Protein AF-A0A8T9AF58-F1 (afdb_monomer_lite)

pLDDT: mean 73.83, std 16.58, range [30.06, 91.88]

Foldseek 3Di:
DDDQDQEAEAEQWLDAPDDDPPDCSVVDPDTDGDDPVVVVVVVVVSVVSVHDYYHYDHPRDPPPPNDPDDDDD

Structure (mmCIF, N/CA/C/O backbone):
data_AF-A0A8T9AF58-F1
#
_entry.id   AF-A0A8T9AF58-F1
#
loop_
_atom_site.group_PDB
_atom_site.id
_atom_site.type_symbol
_atom_site.label_atom_id
_atom_site.label_alt_id
_atom_site.label_comp_id
_atom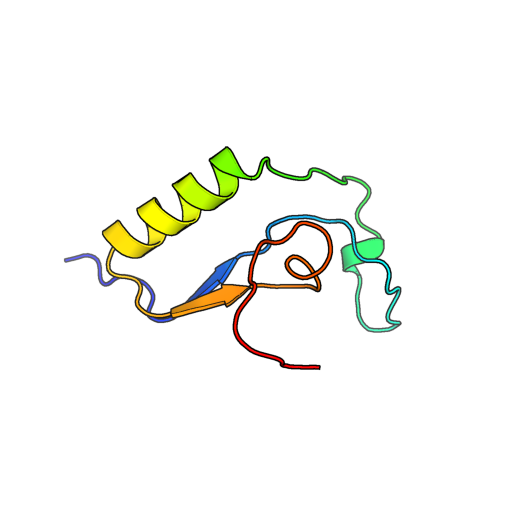_site.label_asym_id
_atom_site.label_entity_id
_atom_site.label_seq_id
_atom_site.pdbx_PDB_ins_code
_atom_site.Cartn_x
_atom_site.Cartn_y
_atom_site.Cartn_z
_atom_site.occupancy
_atom_site.B_iso_or_equiv
_atom_site.auth_seq_id
_atom_site.auth_comp_id
_atom_site.auth_asym_id
_atom_site.auth_atom_id
_atom_site.pdbx_PDB_model_num
ATOM 1 N N . MET A 1 1 ? -29.126 0.011 1.853 1.00 56.62 1 MET A N 1
ATOM 2 C CA . MET A 1 1 ? -27.891 -0.165 2.648 1.00 56.62 1 MET A CA 1
ATOM 3 C C . MET A 1 1 ? -26.775 -0.504 1.679 1.00 56.62 1 MET A C 1
ATOM 5 O O . MET A 1 1 ? -26.968 -1.407 0.875 1.00 56.62 1 MET A O 1
ATOM 9 N N . ILE A 1 2 ? -25.682 0.259 1.672 1.00 75.38 2 ILE A N 1
ATOM 10 C CA . ILE A 1 2 ? -24.516 -0.046 0.832 1.00 75.38 2 ILE A CA 1
ATOM 11 C C . ILE A 1 2 ? -23.684 -1.065 1.607 1.00 75.38 2 ILE A C 1
ATOM 13 O O . ILE A 1 2 ? -23.224 -0.763 2.705 1.00 75.38 2 ILE A O 1
ATOM 17 N N . ASN A 1 3 ? -23.535 -2.271 1.066 1.00 8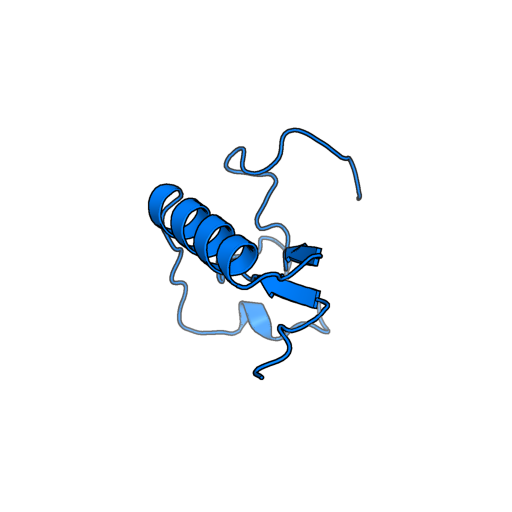1.56 3 ASN A N 1
ATOM 18 C CA . ASN A 1 3 ? -22.648 -3.269 1.652 1.00 81.56 3 ASN A CA 1
ATOM 19 C C . ASN A 1 3 ? -21.210 -2.929 1.245 1.00 81.56 3 ASN A C 1
ATOM 21 O O . ASN A 1 3 ? -20.943 -2.843 0.042 1.00 81.56 3 ASN A O 1
ATOM 25 N N . PRO A 1 4 ? -20.288 -2.723 2.198 1.00 82.56 4 PRO A N 1
ATOM 26 C CA . PRO A 1 4 ? -18.906 -2.452 1.849 1.00 82.56 4 PRO A CA 1
ATOM 27 C C . PRO A 1 4 ? -18.259 -3.669 1.182 1.00 82.56 4 PRO A C 1
ATOM 29 O O . PRO A 1 4 ? -18.651 -4.811 1.453 1.00 82.56 4 PRO A O 1
ATOM 32 N N . PRO A 1 5 ? -17.257 -3.451 0.314 1.00 84.69 5 PRO A N 1
ATOM 33 C CA . PRO A 1 5 ? -16.519 -4.550 -0.282 1.00 84.69 5 PRO A CA 1
ATOM 34 C C . PRO A 1 5 ? -15.814 -5.360 0.810 1.00 84.69 5 PRO A C 1
ATOM 36 O O . PRO A 1 5 ? -15.208 -4.812 1.729 1.00 84.69 5 PRO A O 1
ATOM 39 N N . LEU A 1 6 ? -15.870 -6.688 0.691 1.00 82.38 6 LEU A N 1
ATOM 40 C CA . LEU A 1 6 ? -15.226 -7.592 1.645 1.00 82.38 6 LEU A CA 1
ATOM 41 C C . LEU A 1 6 ? -13.694 -7.453 1.623 1.00 82.38 6 LEU A C 1
ATOM 43 O O . LEU A 1 6 ? -13.054 -7.541 2.669 1.00 82.38 6 LEU A O 1
ATOM 47 N N . ASN A 1 7 ? -13.128 -7.227 0.433 1.00 85.06 7 ASN A N 1
ATOM 48 C CA . ASN A 1 7 ? -11.692 -7.127 0.198 1.00 85.06 7 ASN A CA 1
ATOM 49 C C . ASN A 1 7 ? -11.381 -5.925 -0.700 1.00 85.06 7 ASN A C 1
ATOM 51 O O . ASN A 1 7 ? -12.039 -5.729 -1.724 1.00 85.06 7 ASN A O 1
ATOM 55 N N . VAL A 1 8 ? -10.349 -5.164 -0.346 1.00 88.44 8 VAL A N 1
ATOM 56 C CA . VAL A 1 8 ? -9.825 -4.051 -1.147 1.00 88.44 8 VAL A CA 1
ATOM 57 C C . VAL A 1 8 ? -8.372 -4.326 -1.507 1.00 88.44 8 VAL A C 1
ATOM 59 O O . VAL A 1 8 ? -7.563 -4.620 -0.634 1.00 88.44 8 VAL A O 1
ATOM 62 N N . LEU A 1 9 ? -8.027 -4.196 -2.789 1.00 86.38 9 LEU A N 1
ATOM 63 C CA . LEU A 1 9 ? -6.640 -4.179 -3.248 1.00 86.38 9 LEU A CA 1
ATOM 64 C C . LEU A 1 9 ? -6.146 -2.729 -3.304 1.00 86.38 9 LEU A C 1
ATOM 66 O O . LEU A 1 9 ? -6.599 -1.956 -4.148 1.00 86.38 9 LEU A O 1
ATOM 70 N N . LEU A 1 10 ? -5.201 -2.370 -2.436 1.00 84.75 10 LEU A N 1
ATOM 71 C CA . LEU A 1 10 ? -4.589 -1.045 -2.409 1.00 84.75 10 LEU A CA 1
ATOM 72 C C . LEU A 1 10 ? -3.201 -1.075 -3.059 1.00 84.75 10 LEU A C 1
ATOM 74 O O . LEU A 1 10 ? -2.283 -1.739 -2.581 1.00 84.75 10 LEU A O 1
ATOM 78 N N . ILE A 1 11 ? -3.031 -0.320 -4.143 1.00 81.06 11 ILE A N 1
ATOM 79 C CA . ILE A 1 11 ? -1.747 -0.143 -4.832 1.00 81.06 11 ILE A CA 1
ATOM 80 C C . ILE A 1 11 ? -1.218 1.253 -4.500 1.00 81.06 11 ILE A C 1
ATOM 82 O O . ILE A 1 11 ? -1.736 2.242 -5.008 1.00 81.06 11 ILE A O 1
ATOM 86 N N . VAL A 1 12 ? -0.183 1.341 -3.661 1.00 76.81 12 VAL A N 1
ATOM 87 C CA . VAL A 1 12 ? 0.301 2.631 -3.121 1.00 76.81 12 VAL A CA 1
ATOM 88 C C . VAL A 1 12 ? 1.379 3.320 -3.973 1.00 76.81 12 VAL A C 1
ATOM 90 O O . VAL A 1 12 ? 1.857 4.399 -3.631 1.00 76.81 12 VAL A O 1
ATOM 93 N N . GLY A 1 13 ? 1.758 2.732 -5.109 1.00 73.00 13 GLY A N 1
ATOM 94 C CA . GLY A 1 13 ? 2.708 3.341 -6.037 1.00 73.00 13 GLY A CA 1
ATOM 95 C C . GLY A 1 13 ? 2.895 2.542 -7.320 1.00 73.00 13 GLY A C 1
ATOM 96 O O . GLY A 1 13 ? 2.574 1.350 -7.378 1.00 73.00 13 GLY A O 1
ATOM 97 N N . LYS A 1 14 ? 3.410 3.213 -8.363 1.00 69.25 14 LYS A N 1
ATOM 98 C CA . LYS A 1 14 ? 3.666 2.597 -9.674 1.00 69.25 14 LYS A CA 1
ATOM 99 C C . LYS A 1 14 ? 5.097 2.056 -9.876 1.00 69.25 14 LYS A C 1
ATOM 101 O O . LYS A 1 14 ? 5.320 1.274 -10.802 1.00 69.25 14 LYS A O 1
ATOM 106 N N . ASN A 1 15 ? 6.009 2.342 -8.949 1.00 70.81 15 ASN A N 1
ATOM 107 C CA . ASN A 1 15 ? 7.387 1.863 -8.997 1.00 70.81 15 ASN A CA 1
ATOM 108 C C . ASN A 1 15 ? 7.510 0.420 -8.489 1.00 70.81 15 ASN A C 1
ATOM 110 O O . ASN A 1 15 ? 6.948 0.045 -7.460 1.00 70.81 15 ASN A O 1
ATOM 114 N N . CYS A 1 16 ? 8.235 -0.405 -9.239 1.00 74.50 16 CYS A N 1
ATOM 115 C CA . CYS A 1 16 ? 8.589 -1.768 -8.867 1.00 74.50 16 CYS A CA 1
ATOM 116 C C . CYS A 1 16 ? 10.010 -2.034 -9.364 1.00 74.50 16 CYS A C 1
ATOM 118 O O . CYS A 1 16 ? 10.324 -1.740 -10.517 1.00 74.50 16 CYS A O 1
ATOM 120 N N . ASN A 1 17 ? 10.860 -2.603 -8.512 1.00 73.62 17 ASN A N 1
ATOM 121 C CA . ASN A 1 17 ? 12.225 -2.978 -8.889 1.00 73.62 17 ASN A CA 1
ATOM 122 C C . ASN A 1 17 ? 12.278 -4.238 -9.778 1.00 73.62 17 ASN A C 1
ATOM 124 O O . ASN A 1 17 ? 13.315 -4.543 -10.359 1.00 73.62 17 ASN A O 1
ATOM 128 N N . SER A 1 18 ? 11.159 -4.954 -9.903 1.00 78.88 18 SER A N 1
ATOM 129 C CA . SER A 1 18 ? 11.020 -6.151 -10.730 1.00 78.88 18 SER A CA 1
ATOM 130 C C . SER A 1 18 ? 10.371 -5.821 -12.075 1.00 78.88 18 SER A C 1
ATOM 132 O O . SER A 1 18 ? 9.425 -5.035 -12.144 1.00 78.88 18 SER A O 1
ATOM 134 N N . ARG A 1 19 ? 10.839 -6.468 -13.150 1.00 83.31 19 ARG A N 1
ATOM 135 C CA . ARG A 1 19 ? 10.305 -6.333 -14.520 1.00 83.31 19 ARG A CA 1
ATOM 136 C C . ARG A 1 19 ? 9.815 -7.677 -15.046 1.00 83.31 19 ARG A C 1
ATOM 138 O O . ARG A 1 19 ? 10.339 -8.214 -16.017 1.00 83.31 19 ARG A O 1
ATOM 145 N N . CYS A 1 20 ? 8.849 -8.261 -14.344 1.00 84.88 20 CYS A N 1
ATOM 146 C CA . CYS A 1 20 ? 8.336 -9.584 -14.681 1.00 84.88 20 CYS A CA 1
ATOM 147 C C . CYS A 1 20 ? 7.747 -9.596 -16.100 1.00 84.88 20 CYS A C 1
ATOM 149 O O . CYS A 1 20 ? 6.998 -8.690 -16.467 1.00 84.88 20 CYS A O 1
ATOM 151 N N . ILE A 1 21 ? 8.035 -10.654 -16.863 1.00 89.88 21 ILE A N 1
ATOM 152 C CA . ILE A 1 21 ? 7.563 -10.825 -18.248 1.00 89.88 21 ILE A CA 1
ATOM 153 C C . ILE A 1 21 ? 6.030 -10.797 -18.368 1.00 89.88 21 ILE A C 1
ATOM 155 O O . ILE A 1 21 ? 5.498 -10.297 -19.351 1.00 89.88 21 ILE A O 1
ATOM 159 N N . MET A 1 22 ? 5.330 -11.273 -17.336 1.00 90.44 22 MET A N 1
ATOM 160 C CA . MET A 1 22 ? 3.865 -11.336 -17.256 1.00 90.44 22 MET A CA 1
ATOM 161 C C . MET A 1 22 ? 3.207 -10.068 -16.680 1.00 90.44 22 MET A C 1
ATOM 163 O O . MET A 1 22 ? 2.016 -10.072 -16.389 1.00 90.44 22 MET A O 1
ATOM 167 N N . CYS A 1 23 ? 3.974 -9.004 -16.431 1.00 83.81 23 CYS A N 1
ATOM 168 C CA . CYS A 1 23 ? 3.501 -7.818 -15.724 1.00 83.81 23 CYS A CA 1
ATOM 169 C C . CYS A 1 23 ? 3.702 -6.565 -16.581 1.00 83.81 23 CYS A C 1
ATOM 171 O O . CYS A 1 23 ? 4.834 -6.211 -16.889 1.00 83.81 23 CYS A O 1
ATOM 173 N N . ASP A 1 24 ? 2.624 -5.854 -16.916 1.00 85.38 24 ASP A N 1
ATOM 174 C CA . ASP A 1 24 ? 2.691 -4.633 -17.742 1.00 85.38 24 ASP A CA 1
ATOM 175 C C . ASP A 1 24 ? 2.787 -3.341 -16.932 1.00 85.38 24 ASP A C 1
ATOM 177 O O . ASP A 1 24 ? 2.997 -2.257 -17.468 1.00 85.38 24 ASP A O 1
ATOM 181 N N . ILE A 1 25 ? 2.681 -3.447 -1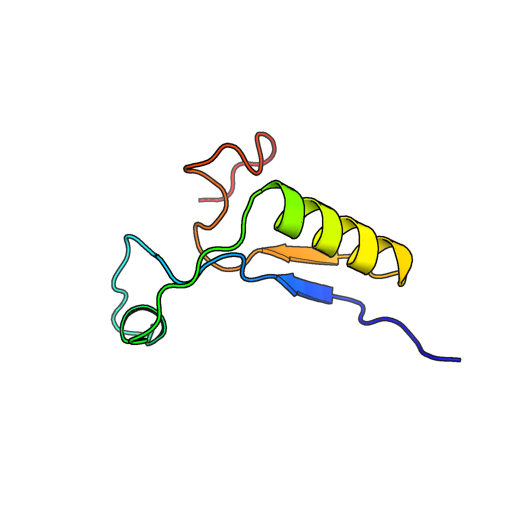5.614 1.00 79.81 25 ILE A N 1
ATOM 182 C CA . ILE A 1 25 ? 2.702 -2.316 -14.693 1.00 79.81 25 ILE A CA 1
ATOM 183 C C . ILE A 1 25 ? 3.948 -1.430 -14.864 1.00 79.81 25 ILE A C 1
ATOM 185 O O . ILE A 1 25 ? 3.834 -0.210 -14.785 1.00 79.81 25 ILE A O 1
ATOM 189 N N . TRP A 1 26 ? 5.125 -2.024 -15.092 1.00 77.62 26 TRP A N 1
ATOM 190 C CA . TRP A 1 26 ? 6.378 -1.277 -15.263 1.00 77.62 26 TRP A CA 1
ATOM 191 C C . TRP A 1 26 ? 6.450 -0.543 -16.609 1.00 77.62 26 TRP A C 1
ATOM 193 O O . TRP A 1 26 ? 7.287 0.340 -16.777 1.00 77.62 26 TRP A O 1
ATOM 203 N N . LYS A 1 27 ? 5.579 -0.895 -17.563 1.00 83.06 27 LYS A N 1
ATOM 204 C CA . LYS A 1 27 ? 5.458 -0.225 -18.864 1.00 83.06 27 LYS A CA 1
ATOM 205 C C . LYS A 1 27 ? 4.626 1.060 -18.772 1.00 83.06 27 LYS A C 1
ATOM 207 O O . LYS A 1 27 ? 4.548 1.805 -19.748 1.00 83.06 27 LYS A O 1
ATOM 212 N N . ALA A 1 28 ? 3.988 1.327 -17.628 1.00 80.12 28 ALA A N 1
ATOM 213 C CA . ALA A 1 28 ? 3.240 2.556 -17.414 1.00 80.12 28 ALA A CA 1
ATOM 214 C C . ALA A 1 28 ? 4.183 3.772 -17.443 1.00 80.12 28 ALA A C 1
ATOM 216 O O . ALA A 1 28 ? 5.216 3.788 -16.781 1.00 80.12 28 ALA A O 1
ATOM 217 N N . LYS A 1 29 ? 3.809 4.808 -18.204 1.00 67.88 29 LYS A N 1
ATOM 218 C CA . LYS A 1 29 ? 4.618 6.030 -18.384 1.00 67.88 29 LYS A CA 1
ATOM 219 C C . LYS A 1 29 ? 4.567 6.990 -17.192 1.00 67.88 29 LYS A C 1
ATOM 221 O O . LYS A 1 29 ? 5.371 7.909 -17.109 1.00 67.88 29 LYS A O 1
ATOM 226 N N . GLU A 1 30 ? 3.624 6.783 -16.280 1.00 68.12 30 GLU A N 1
ATOM 227 C CA . GLU A 1 30 ? 3.421 7.631 -15.113 1.00 68.12 30 GLU A CA 1
ATOM 228 C C . GLU A 1 30 ? 3.810 6.890 -13.844 1.00 68.12 30 GLU A C 1
ATOM 230 O O . GLU A 1 30 ? 3.20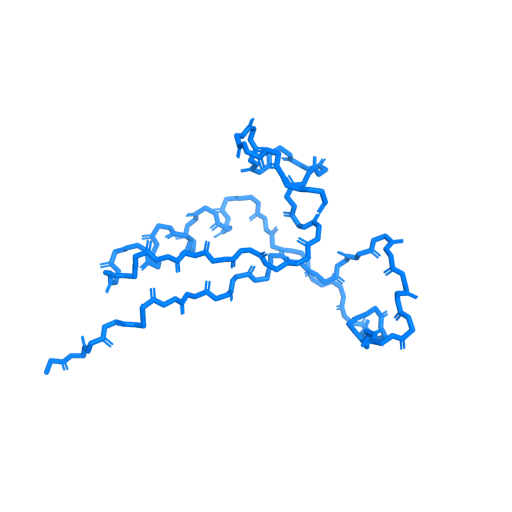7 5.870 -13.507 1.00 68.12 30 GLU A O 1
ATOM 235 N N . ASN A 1 31 ? 4.750 7.464 -13.100 1.00 64.25 31 ASN A N 1
ATOM 236 C CA . ASN A 1 31 ? 5.149 6.987 -11.786 1.00 64.25 31 ASN A CA 1
ATOM 237 C C . ASN A 1 31 ? 4.779 8.029 -10.736 1.00 64.25 31 ASN A C 1
ATOM 239 O O . ASN A 1 31 ? 5.617 8.798 -10.276 1.00 64.25 31 ASN A O 1
ATOM 243 N N . ARG A 1 32 ? 3.494 8.065 -10.376 1.00 69.31 32 ARG A N 1
ATOM 244 C CA . ARG A 1 32 ? 3.035 8.823 -9.213 1.00 69.31 32 ARG A CA 1
ATOM 245 C C . ARG A 1 32 ? 3.119 7.928 -7.981 1.00 69.31 32 ARG A C 1
ATOM 247 O O . ARG A 1 32 ? 2.554 6.832 -7.964 1.00 69.31 32 ARG A O 1
ATOM 254 N N . GLU A 1 33 ? 3.843 8.397 -6.976 1.00 74.38 33 GLU A N 1
ATOM 255 C CA . GLU A 1 33 ? 3.827 7.834 -5.630 1.00 74.38 33 GLU A CA 1
ATOM 256 C C . GLU A 1 33 ? 3.028 8.765 -4.726 1.00 74.38 33 GLU A C 1
ATOM 258 O O . GLU A 1 33 ? 3.199 9.983 -4.777 1.00 74.38 33 GLU A O 1
ATOM 263 N N . GLU A 1 34 ? 2.153 8.192 -3.905 1.00 76.56 34 GLU A N 1
ATOM 264 C CA . GLU A 1 34 ? 1.451 8.951 -2.876 1.00 76.56 34 GLU A CA 1
ATOM 265 C C . GLU A 1 34 ? 2.315 9.061 -1.614 1.00 76.56 34 GLU A C 1
ATOM 267 O O . GLU A 1 34 ? 3.172 8.219 -1.334 1.00 76.56 34 GLU A O 1
ATOM 272 N N . SER A 1 35 ? 2.107 10.126 -0.840 1.00 80.00 35 SER A N 1
ATOM 273 C CA . SER A 1 35 ? 2.841 10.325 0.412 1.00 80.00 35 SER A CA 1
ATOM 274 C C . SER A 1 35 ? 2.385 9.343 1.498 1.00 80.00 35 SER A C 1
ATOM 276 O O . SER A 1 35 ? 1.236 8.896 1.513 1.00 80.00 35 SER A O 1
ATOM 278 N N . LEU A 1 36 ? 3.256 9.068 2.479 1.00 78.19 36 LEU A N 1
ATOM 279 C CA . LEU A 1 36 ? 2.925 8.235 3.647 1.00 78.19 36 LEU A CA 1
ATOM 280 C C . LEU A 1 36 ? 1.670 8.721 4.379 1.00 78.19 36 LEU A C 1
ATOM 282 O O . LEU A 1 36 ? 0.839 7.921 4.804 1.00 78.19 36 LEU A O 1
ATOM 286 N N . VAL A 1 37 ? 1.543 10.040 4.530 1.00 84.00 37 VAL A N 1
ATOM 287 C CA . VAL A 1 37 ? 0.414 10.679 5.214 1.00 84.00 37 VAL A CA 1
ATOM 288 C C . VAL A 1 37 ? -0.880 10.413 4.451 1.00 84.00 37 VAL A C 1
ATOM 290 O O . VAL A 1 37 ? -1.880 10.019 5.051 1.00 84.00 37 VAL A O 1
ATOM 293 N N . GLN A 1 38 ? -0.840 10.554 3.126 1.00 84.62 38 GLN A N 1
ATOM 294 C CA . GLN A 1 38 ? -2.002 10.330 2.276 1.00 84.62 38 GLN A CA 1
ATOM 295 C C . GLN A 1 38 ? -2.419 8.855 2.261 1.00 84.62 38 GLN A C 1
ATOM 297 O O . GLN A 1 38 ? -3.604 8.552 2.378 1.00 84.62 38 GLN A O 1
ATOM 302 N N . ILE A 1 39 ? -1.457 7.932 2.199 1.00 84.88 39 ILE A N 1
ATOM 303 C CA . ILE A 1 39 ? -1.719 6.487 2.243 1.00 84.88 39 ILE A CA 1
ATOM 304 C C . ILE A 1 39 ? -2.383 6.094 3.568 1.00 84.88 39 ILE A C 1
ATOM 306 O O . ILE A 1 39 ? -3.396 5.397 3.561 1.00 84.88 39 ILE A O 1
ATOM 310 N N . LYS A 1 40 ? -1.865 6.578 4.707 1.00 85.19 40 LYS A N 1
ATOM 311 C CA . LYS A 1 40 ? -2.464 6.319 6.029 1.00 85.19 40 LYS A CA 1
ATOM 312 C C . LYS A 1 40 ? -3.894 6.846 6.123 1.00 85.19 40 LYS A C 1
ATOM 314 O O . LYS A 1 40 ? -4.763 6.158 6.653 1.00 85.19 40 LYS A O 1
ATOM 319 N N . LYS A 1 41 ? -4.148 8.039 5.579 1.00 90.06 41 LYS A N 1
ATOM 320 C CA . LYS A 1 41 ? -5.494 8.617 5.520 1.00 90.06 41 LYS A CA 1
ATOM 321 C C . LYS A 1 41 ? -6.453 7.724 4.724 1.00 90.06 41 LYS A C 1
ATOM 323 O O . LYS A 1 41 ? -7.514 7.390 5.237 1.00 90.06 41 LYS A O 1
ATOM 328 N N . ILE A 1 42 ? -6.043 7.275 3.536 1.00 88.94 42 ILE A N 1
ATOM 329 C CA . ILE A 1 42 ? -6.844 6.386 2.677 1.00 88.94 42 ILE A CA 1
ATOM 330 C C . ILE A 1 42 ? -7.157 5.064 3.386 1.00 88.94 42 ILE A C 1
ATOM 332 O O . ILE A 1 42 ? -8.294 4.608 3.359 1.00 88.94 42 ILE A O 1
ATOM 336 N N . ILE A 1 43 ? -6.176 4.454 4.055 1.00 88.81 43 ILE A N 1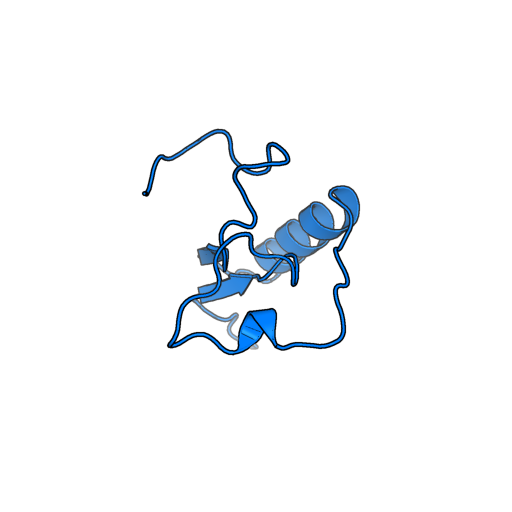
ATOM 337 C CA . ILE A 1 43 ? -6.382 3.206 4.806 1.00 88.81 43 ILE A CA 1
ATOM 338 C C . ILE A 1 43 ? -7.433 3.398 5.911 1.00 88.81 43 ILE A C 1
ATOM 340 O O . ILE A 1 43 ? -8.340 2.577 6.041 1.00 88.81 43 ILE A O 1
ATOM 344 N N . ASN A 1 44 ? -7.356 4.496 6.667 1.00 90.56 44 ASN A N 1
ATOM 345 C CA . ASN A 1 44 ? -8.334 4.802 7.715 1.00 90.56 44 ASN A CA 1
ATOM 346 C C . ASN A 1 44 ? -9.744 5.032 7.149 1.00 90.56 44 ASN A C 1
ATOM 348 O O . ASN A 1 44 ? -10.720 4.574 7.739 1.00 90.56 44 ASN A O 1
ATOM 352 N N . GLU A 1 45 ? -9.854 5.706 6.002 1.00 91.88 45 GLU A N 1
ATOM 353 C CA . GLU A 1 45 ? -11.127 5.899 5.297 1.00 91.88 45 GLU A CA 1
ATOM 354 C C . GLU A 1 45 ? -11.700 4.570 4.778 1.00 91.88 45 GLU A C 1
ATOM 356 O O . GLU A 1 45 ? -12.898 4.331 4.874 1.00 91.88 45 GLU A O 1
ATOM 361 N N . ILE A 1 46 ? -10.860 3.654 4.290 1.00 89.88 46 ILE A N 1
ATOM 362 C CA . ILE A 1 46 ? -11.309 2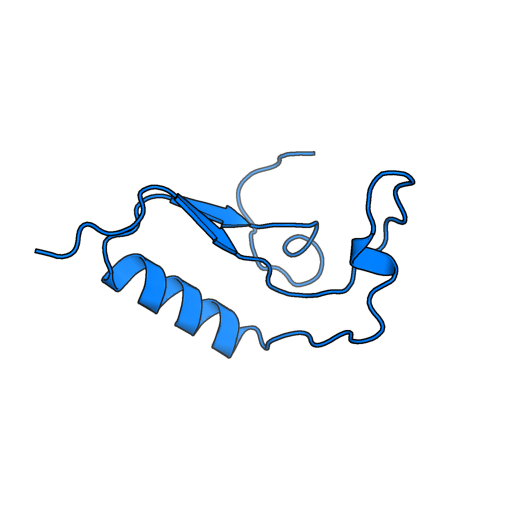.320 3.863 1.00 89.88 46 ILE A CA 1
ATOM 363 C C . ILE A 1 46 ? -11.867 1.527 5.055 1.00 89.88 46 ILE A C 1
ATOM 365 O O . ILE A 1 46 ? -12.931 0.913 4.944 1.00 89.88 46 ILE A O 1
ATOM 369 N N . TYR A 1 47 ? -11.189 1.563 6.205 1.00 87.81 47 TYR A N 1
ATOM 370 C CA . TYR A 1 47 ? -11.682 0.900 7.415 1.00 87.81 47 TYR A CA 1
ATOM 371 C C . TYR A 1 47 ? -12.970 1.532 7.955 1.00 87.81 47 TYR A C 1
ATOM 373 O O . TYR A 1 47 ? -13.852 0.799 8.404 1.00 87.81 47 TYR A O 1
ATOM 381 N N . SER A 1 48 ? -13.130 2.860 7.880 1.00 90.44 48 SER A N 1
ATOM 382 C CA . SER A 1 48 ? -14.356 3.530 8.344 1.00 90.44 48 SER A CA 1
ATOM 383 C C . SER A 1 48 ? -15.589 3.172 7.508 1.00 90.44 48 SER A C 1
ATOM 385 O O . SER A 1 48 ? -16.709 3.221 8.014 1.00 90.44 48 SER A O 1
ATOM 387 N N . LEU A 1 49 ? -15.392 2.732 6.262 1.00 89.75 49 LEU A N 1
ATOM 388 C CA . LEU A 1 49 ? -16.451 2.196 5.405 1.00 89.75 49 LEU A CA 1
ATOM 389 C C . LEU A 1 49 ? -16.868 0.763 5.777 1.00 89.75 49 LEU A C 1
ATOM 391 O O . LEU A 1 49 ? -17.832 0.254 5.215 1.00 89.75 49 LEU A O 1
ATOM 395 N N . GLY A 1 50 ? -16.181 0.100 6.712 1.00 89.44 50 GLY A N 1
ATOM 396 C CA . GLY A 1 50 ? -16.500 -1.265 7.145 1.00 89.44 50 GLY A CA 1
ATOM 397 C C . GLY A 1 50 ? -15.849 -2.366 6.304 1.00 89.44 50 GLY A C 1
ATOM 398 O O . GLY A 1 50 ? -16.251 -3.529 6.392 1.00 89.44 50 GLY A O 1
ATOM 399 N N . VAL A 1 51 ? -14.842 -2.023 5.494 1.00 89.44 51 VAL A N 1
ATOM 400 C CA . VAL A 1 51 ? -13.997 -3.006 4.805 1.00 89.44 51 VAL A CA 1
ATOM 401 C C . VAL A 1 51 ? -13.162 -3.760 5.835 1.00 89.44 51 VAL A C 1
ATOM 403 O O . VAL A 1 51 ? -12.535 -3.156 6.703 1.00 89.44 51 VAL A O 1
ATOM 406 N N . LYS A 1 52 ? -13.140 -5.091 5.733 1.00 84.12 52 LYS A N 1
ATOM 407 C CA . LYS A 1 52 ? -12.440 -5.950 6.700 1.00 84.12 52 LYS A CA 1
ATOM 408 C C . LYS A 1 52 ? -11.007 -6.260 6.293 1.00 84.12 52 LYS A C 1
ATOM 410 O O . LYS A 1 52 ? -10.138 -6.338 7.152 1.00 84.12 52 LYS A O 1
ATOM 415 N N . ASN A 1 53 ? -10.769 -6.423 4.992 1.00 85.38 53 ASN A N 1
ATOM 416 C CA . ASN A 1 53 ? -9.483 -6.870 4.477 1.00 85.38 53 ASN A CA 1
ATOM 417 C C . ASN A 1 53 ? -8.950 -5.891 3.435 1.00 85.38 53 ASN A C 1
ATOM 419 O O . ASN A 1 53 ? -9.602 -5.624 2.422 1.00 85.38 53 ASN A O 1
ATOM 423 N N . ILE A 1 54 ? -7.730 -5.413 3.658 1.00 86.25 54 ILE A N 1
ATOM 424 C CA . ILE A 1 54 ? -6.966 -4.665 2.664 1.00 86.25 54 ILE A CA 1
ATOM 425 C C . ILE A 1 54 ? -5.762 -5.516 2.277 1.00 86.25 54 ILE A C 1
ATOM 427 O O . ILE A 1 54 ? -4.906 -5.822 3.105 1.00 86.25 54 ILE A O 1
ATOM 431 N N . THR A 1 55 ? -5.699 -5.900 1.010 1.00 85.12 55 THR A N 1
ATOM 432 C CA . THR A 1 55 ? -4.520 -6.505 0.398 1.00 85.12 55 THR A CA 1
ATOM 433 C C . THR A 1 55 ? -3.704 -5.401 -0.251 1.00 85.12 55 THR A C 1
ATOM 435 O O . THR A 1 55 ? -4.237 -4.578 -0.991 1.00 85.12 55 THR A O 1
ATOM 438 N N . TYR A 1 56 ? -2.400 -5.384 -0.009 1.00 79.19 56 TYR A N 1
ATOM 439 C CA . TYR A 1 56 ? -1.507 -4.407 -0.621 1.00 79.19 56 TYR A CA 1
ATOM 440 C C . TYR A 1 56 ? -0.893 -5.005 -1.883 1.00 79.19 56 TYR A C 1
ATOM 442 O O . TYR A 1 56 ? -0.372 -6.118 -1.872 1.00 79.19 56 TYR A O 1
ATOM 450 N N . GLY A 1 57 ? -0.989 -4.278 -2.992 1.00 72.38 57 GLY A N 1
ATOM 451 C CA . GLY A 1 57 ? -0.395 -4.687 -4.258 1.00 72.38 57 GLY A CA 1
ATOM 452 C C . GLY A 1 57 ? 1.052 -4.213 -4.391 1.00 72.38 57 GLY A C 1
ATOM 453 O O . GLY A 1 57 ? 1.378 -3.093 -3.996 1.00 72.38 57 GLY A O 1
ATOM 454 N N . ARG A 1 58 ? 1.875 -5.027 -5.072 1.00 67.62 58 ARG A N 1
ATOM 455 C CA . ARG A 1 58 ? 3.317 -4.818 -5.346 1.00 67.62 58 ARG A CA 1
ATOM 456 C C . ARG A 1 58 ? 4.183 -4.890 -4.083 1.00 67.62 58 ARG A C 1
ATOM 458 O O . ARG A 1 58 ? 3.677 -4.931 -2.969 1.00 67.62 58 ARG A O 1
ATOM 465 N N . ARG A 1 59 ? 5.510 -4.813 -4.259 1.00 57.72 59 ARG A N 1
ATOM 466 C CA . ARG A 1 59 ? 6.513 -4.622 -3.187 1.00 57.72 59 ARG A CA 1
ATOM 467 C C . ARG A 1 59 ? 6.402 -3.239 -2.524 1.00 57.72 59 ARG A C 1
ATOM 469 O O . ARG A 1 59 ? 7.396 -2.615 -2.178 1.00 57.72 59 ARG A O 1
ATOM 476 N N . ALA A 1 60 ? 5.196 -2.714 -2.380 1.00 51.88 60 ALA A N 1
ATOM 477 C CA . ALA A 1 60 ? 4.925 -1.341 -1.998 1.00 51.88 60 ALA A CA 1
ATOM 478 C C . ALA A 1 60 ? 5.034 -1.112 -0.478 1.00 51.88 60 ALA A C 1
ATOM 480 O O . ALA A 1 60 ? 4.426 -0.203 0.073 1.00 51.88 60 ALA A O 1
ATOM 481 N N . VAL A 1 61 ? 5.801 -1.960 0.208 1.00 50.38 61 VAL A N 1
ATOM 482 C CA . VAL A 1 61 ? 5.724 -2.133 1.659 1.00 50.38 61 VAL A CA 1
ATOM 483 C C . VAL A 1 61 ? 7.095 -2.188 2.335 1.00 50.38 61 VAL A C 1
ATOM 485 O O . VAL A 1 61 ? 7.257 -1.641 3.424 1.00 50.38 61 VAL A O 1
ATOM 488 N N . PHE A 1 62 ? 8.106 -2.771 1.688 1.00 48.00 62 PHE A N 1
ATOM 489 C CA . PHE A 1 62 ? 9.356 -3.099 2.380 1.00 48.00 62 PHE A CA 1
ATOM 490 C C . PHE A 1 62 ? 10.382 -1.957 2.429 1.00 48.00 62 PHE A C 1
ATOM 492 O O . PHE A 1 62 ? 11.136 -1.877 3.390 1.00 48.00 62 PHE A O 1
ATOM 499 N N . GLU A 1 63 ? 10.408 -1.043 1.454 1.00 48.62 63 GLU A N 1
ATOM 500 C CA . GLU A 1 63 ? 11.503 -0.054 1.354 1.00 48.62 63 GLU A CA 1
ATOM 501 C C . GLU A 1 63 ? 11.272 1.262 2.119 1.00 48.62 63 GLU A C 1
ATOM 503 O O . GLU A 1 63 ? 12.235 1.979 2.372 1.00 48.62 63 GLU A O 1
ATOM 508 N N . LYS A 1 64 ? 10.040 1.590 2.542 1.00 52.22 64 LYS A N 1
ATOM 509 C CA . LYS A 1 64 ? 9.755 2.830 3.309 1.00 52.22 64 LYS A CA 1
ATOM 510 C C . LYS A 1 64 ? 9.126 2.594 4.692 1.00 52.22 64 LYS A C 1
ATOM 512 O O . LYS A 1 64 ? 8.515 3.504 5.245 1.00 52.22 64 LYS A O 1
ATOM 517 N N . GLY A 1 65 ? 9.258 1.384 5.247 1.00 53.50 65 GLY A N 1
ATOM 518 C CA . GLY A 1 65 ? 8.786 1.067 6.604 1.00 53.50 65 GLY A CA 1
ATOM 519 C C . GLY A 1 65 ? 7.261 1.052 6.763 1.00 53.50 65 GLY A C 1
ATOM 520 O O . GLY A 1 65 ? 6.755 1.379 7.832 1.00 53.50 65 GLY A O 1
ATOM 521 N N . TYR A 1 66 ? 6.517 0.705 5.708 1.00 54.88 66 TYR A N 1
ATOM 522 C CA . TYR A 1 66 ? 5.050 0.687 5.747 1.00 54.88 66 TYR A CA 1
ATOM 523 C C . TYR A 1 66 ? 4.484 -0.441 6.625 1.00 54.88 66 TYR A C 1
ATOM 525 O O . TYR A 1 66 ? 3.396 -0.282 7.168 1.00 54.88 66 TYR A O 1
ATOM 533 N N . PHE A 1 67 ? 5.204 -1.560 6.766 1.00 53.59 67 PHE A N 1
ATOM 534 C CA . PHE A 1 67 ? 4.798 -2.709 7.577 1.00 53.59 67 PHE A CA 1
ATOM 535 C C . PHE A 1 67 ? 6.046 -3.324 8.219 1.00 53.59 67 PHE A C 1
ATOM 537 O O . PHE A 1 67 ? 6.918 -3.828 7.514 1.00 53.59 67 PHE A O 1
ATOM 544 N N . GLN A 1 68 ? 6.158 -3.252 9.547 1.00 45.84 68 GLN A N 1
ATOM 545 C CA . GLN A 1 68 ? 7.174 -3.997 10.304 1.00 45.84 68 GLN A CA 1
ATOM 546 C C . GLN A 1 68 ? 6.696 -5.385 10.739 1.00 45.84 68 GLN A C 1
ATOM 548 O O . GLN A 1 68 ? 7.492 -6.147 11.273 1.00 45.84 68 GLN A O 1
ATOM 553 N N . ASP A 1 69 ? 5.455 -5.759 10.430 1.00 39.91 69 ASP A N 1
ATOM 554 C CA . ASP A 1 69 ? 4.897 -7.038 10.845 1.00 39.91 69 ASP A CA 1
ATOM 555 C C . ASP A 1 69 ? 4.388 -7.847 9.655 1.00 39.91 69 ASP A C 1
ATOM 557 O O . ASP A 1 69 ? 3.569 -7.392 8.856 1.00 39.91 69 ASP A O 1
ATOM 561 N N . ASN A 1 70 ? 4.869 -9.088 9.622 1.00 30.70 70 ASN A N 1
ATOM 562 C CA . ASN A 1 70 ? 4.521 -10.207 8.749 1.00 30.70 70 ASN A CA 1
ATOM 563 C C . ASN A 1 70 ? 5.300 -10.334 7.434 1.00 30.70 70 ASN A C 1
ATOM 565 O O . ASN A 1 70 ? 4.919 -9.875 6.360 1.00 30.70 70 ASN A O 1
ATOM 569 N N . LYS A 1 71 ? 6.388 -11.105 7.569 1.00 33.81 71 LYS A N 1
ATOM 570 C CA . LYS A 1 71 ? 7.064 -11.872 6.522 1.00 33.81 71 LYS A CA 1
ATOM 571 C C . LYS A 1 71 ? 6.048 -12.557 5.606 1.00 33.81 71 LYS A C 1
ATOM 573 O O . LYS A 1 71 ? 5.435 -13.528 6.036 1.00 33.81 71 LYS A O 1
ATOM 578 N N . ILE A 1 72 ? 5.978 -12.150 4.344 1.00 30.12 72 ILE A N 1
ATOM 579 C CA . ILE A 1 72 ? 5.677 -13.057 3.232 1.00 30.12 72 ILE A CA 1
ATOM 580 C C . ILE A 1 72 ? 6.567 -12.629 2.058 1.00 30.12 72 ILE A C 1
ATOM 582 O O . ILE A 1 72 ? 6.705 -11.436 1.789 1.00 30.12 72 ILE A O 1
ATOM 586 N N . CYS A 1 73 ? 7.238 -13.633 1.491 1.00 30.06 73 CYS A N 1
ATOM 587 C CA . CYS A 1 73 ? 8.280 -13.600 0.466 1.00 30.06 73 CYS A CA 1
ATOM 588 C C . CYS A 1 73 ? 7.975 -12.734 -0.763 1.00 30.06 73 CYS A C 1
ATOM 590 O O . CYS A 1 73 ? 6.806 -12.708 -1.205 1.00 30.06 73 CYS A O 1
#

Sequence (73 aa):
MINPPLNVLLIVGKNCNSRCIMCDIWKAKENREESLVQIKKIINEIYSLGVKNITYGRRAVFEKGYFQDNKIC

Radius of gyration: 13.91 Å; chains: 1; bounding box: 40×24×30 Å

Secondary structure (DSSP, 8-state):
-PPPPSEEEEE-BS--S---TT--GGG-S---B--HHHHHHHHHHHHHTT--EEEEESS-STTTTS--S----